Protein AF-A0A2G5BCR7-F1 (afdb_monomer)

pLDDT: mean 92.28, std 7.31, range [51.75, 98.31]

Structure (mmCIF, N/CA/C/O backbone):
data_AF-A0A2G5BCR7-F1
#
_entry.id   AF-A0A2G5BCR7-F1
#
loop_
_atom_site.group_PDB
_atom_site.id
_atom_site.type_symbol
_atom_site.label_atom_id
_atom_site.label_alt_id
_atom_site.label_comp_id
_atom_site.label_asym_id
_atom_site.label_entity_id
_atom_site.label_seq_id
_atom_site.pdbx_PDB_ins_code
_atom_site.Cartn_x
_atom_site.Cartn_y
_atom_site.Cartn_z
_atom_site.occupancy
_atom_site.B_iso_or_equiv
_atom_site.auth_seq_id
_atom_site.auth_comp_id
_atom_site.auth_asym_id
_atom_site.auth_atom_id
_atom_site.pdbx_PDB_model_num
ATOM 1 N N . MET A 1 1 ? -5.381 -13.463 20.207 1.00 61.34 1 MET A N 1
ATOM 2 C CA . MET A 1 1 ? -4.082 -12.910 19.757 1.00 61.34 1 MET A CA 1
ATOM 3 C C . MET A 1 1 ? -3.783 -11.680 20.591 1.00 61.34 1 MET A C 1
ATOM 5 O O . MET A 1 1 ? -4.720 -10.931 20.856 1.00 61.34 1 MET A O 1
ATOM 9 N N . SER A 1 2 ? -2.534 -11.480 21.019 1.00 82.81 2 SER A N 1
ATOM 10 C CA . SER A 1 2 ? -2.141 -10.227 21.673 1.00 82.81 2 SER A CA 1
ATOM 11 C C . SER A 1 2 ? -2.300 -9.055 20.695 1.00 82.81 2 SER A C 1
ATOM 13 O O . SER A 1 2 ? -2.222 -9.239 19.478 1.00 82.81 2 SER A O 1
ATOM 15 N N . VAL A 1 3 ? -2.514 -7.838 21.207 1.00 83.25 3 VAL A N 1
ATOM 16 C CA . VAL A 1 3 ? -2.584 -6.619 20.376 1.00 83.25 3 VAL A CA 1
ATOM 17 C C . VAL A 1 3 ? -1.298 -6.456 19.556 1.00 83.25 3 VAL A C 1
ATOM 19 O O . VAL A 1 3 ? -1.363 -6.102 18.382 1.00 83.25 3 VAL A O 1
ATOM 22 N N . GLY A 1 4 ? -0.144 -6.803 20.141 1.00 88.19 4 GLY A N 1
ATOM 23 C CA . GLY A 1 4 ? 1.146 -6.798 19.447 1.00 88.19 4 GLY A CA 1
ATOM 24 C C . GLY A 1 4 ? 1.185 -7.768 18.264 1.00 88.19 4 GLY A C 1
ATOM 25 O O . GLY A 1 4 ? 1.538 -7.365 17.157 1.00 88.19 4 GLY A O 1
ATOM 26 N N . ASP A 1 5 ? 0.733 -9.010 18.456 1.00 90.12 5 ASP A N 1
ATOM 27 C CA . ASP A 1 5 ? 0.718 -10.031 17.396 1.00 90.12 5 ASP A CA 1
ATOM 28 C C . ASP A 1 5 ? -0.168 -9.610 16.219 1.00 90.12 5 ASP A C 1
ATOM 30 O O . ASP A 1 5 ? 0.176 -9.831 15.055 1.00 90.12 5 ASP A O 1
ATOM 34 N N . ARG A 1 6 ? -1.307 -8.966 16.514 1.00 88.88 6 ARG A N 1
ATOM 35 C CA . ARG A 1 6 ? -2.223 -8.429 15.498 1.00 88.88 6 ARG A CA 1
ATOM 36 C C . ARG A 1 6 ? -1.552 -7.336 14.670 1.00 88.88 6 ARG A C 1
ATOM 38 O O . ARG A 1 6 ? -1.622 -7.362 13.446 1.00 88.88 6 ARG A O 1
ATOM 45 N N . MET A 1 7 ? -0.866 -6.398 15.320 1.00 91.62 7 MET A N 1
ATOM 46 C CA . MET A 1 7 ? -0.163 -5.319 14.621 1.00 91.62 7 MET A CA 1
ATOM 47 C C . MET A 1 7 ? 0.959 -5.870 13.737 1.00 91.62 7 MET A C 1
ATOM 49 O O . MET A 1 7 ? 1.040 -5.512 12.564 1.00 91.62 7 MET A O 1
ATOM 53 N N . VAL A 1 8 ? 1.771 -6.798 14.255 1.00 94.12 8 VAL A N 1
ATOM 54 C CA . VAL A 1 8 ? 2.869 -7.420 13.497 1.00 94.12 8 VAL A CA 1
ATOM 55 C C . VAL A 1 8 ? 2.340 -8.173 12.276 1.00 94.12 8 VAL A C 1
ATOM 57 O O . VAL A 1 8 ? 2.855 -7.990 11.174 1.00 94.12 8 VAL A O 1
ATOM 60 N N . THR A 1 9 ? 1.280 -8.970 12.433 1.00 94.00 9 THR A N 1
ATOM 61 C CA . THR A 1 9 ? 0.675 -9.697 11.304 1.00 94.00 9 THR A CA 1
ATOM 62 C C . THR A 1 9 ? 0.100 -8.751 10.251 1.00 94.00 9 THR A C 1
ATOM 64 O O . THR A 1 9 ? 0.375 -8.934 9.065 1.00 94.00 9 THR A O 1
ATOM 67 N N . MET A 1 10 ? -0.609 -7.689 10.650 1.00 93.56 10 MET A N 1
ATOM 68 C CA . MET A 1 10 ? -1.113 -6.670 9.717 1.00 93.56 10 MET A CA 1
ATOM 69 C C . MET A 1 10 ? 0.026 -5.964 8.962 1.00 93.56 10 MET A C 1
ATOM 71 O O . MET A 1 10 ? -0.058 -5.769 7.746 1.00 93.56 10 MET A O 1
ATOM 75 N N . THR A 1 11 ? 1.117 -5.612 9.645 1.00 95.44 11 THR A N 1
ATOM 76 C CA . THR A 1 11 ? 2.285 -4.957 9.033 1.00 95.44 11 THR A CA 1
ATOM 77 C C . THR A 1 11 ? 3.037 -5.882 8.074 1.00 95.44 11 THR A C 1
ATOM 79 O O . THR A 1 11 ? 3.422 -5.446 6.991 1.00 95.44 11 THR A O 1
ATOM 82 N N . LEU A 1 12 ? 3.211 -7.162 8.411 1.00 96.06 12 LEU A N 1
ATOM 83 C CA . LEU A 1 12 ? 3.879 -8.127 7.530 1.00 96.06 12 LEU A CA 1
ATOM 84 C C . LEU A 1 12 ? 3.060 -8.414 6.268 1.00 96.06 12 LEU A C 1
ATOM 86 O O . LEU A 1 12 ? 3.600 -8.366 5.161 1.00 96.06 12 LEU A O 1
ATOM 90 N N . VAL A 1 13 ? 1.753 -8.652 6.417 1.00 96.50 13 VAL A N 1
ATOM 91 C CA . VAL A 1 13 ? 0.853 -8.913 5.280 1.00 96.50 13 VAL A CA 1
ATOM 92 C C . VAL A 1 13 ? 0.805 -7.704 4.351 1.00 96.50 13 VAL A C 1
ATOM 94 O O . VAL A 1 13 ? 0.976 -7.837 3.139 1.00 96.50 13 VAL A O 1
ATOM 97 N N . SER A 1 14 ? 0.639 -6.508 4.915 1.00 95.88 14 SER A N 1
ATOM 98 C CA . SER A 1 14 ? 0.625 -5.272 4.134 1.00 95.88 14 SER A CA 1
ATOM 99 C C . SER A 1 14 ? 1.972 -4.998 3.459 1.00 95.88 14 SER A C 1
ATOM 101 O O . SER A 1 14 ? 1.995 -4.637 2.285 1.00 95.88 14 SER A O 1
ATOM 103 N N . GLY A 1 15 ? 3.099 -5.256 4.127 1.00 97.44 15 GLY A N 1
ATOM 104 C CA . GLY A 1 15 ? 4.427 -5.203 3.512 1.00 97.44 15 GLY A CA 1
ATOM 105 C C . GLY A 1 15 ? 4.554 -6.133 2.302 1.00 97.44 15 GLY A C 1
ATOM 106 O O . GLY A 1 15 ? 5.030 -5.702 1.251 1.00 97.44 15 GLY A O 1
ATOM 107 N N . GLY A 1 16 ? 4.050 -7.366 2.408 1.00 97.69 16 GLY A N 1
ATOM 108 C CA . GLY A 1 16 ? 3.984 -8.320 1.297 1.00 97.69 16 GLY A CA 1
ATOM 109 C C . GLY A 1 16 ? 3.122 -7.820 0.132 1.00 97.69 16 GLY A C 1
ATOM 110 O O . GLY A 1 16 ? 3.580 -7.797 -1.011 1.00 97.69 16 GLY A O 1
ATOM 111 N N . CYS A 1 17 ? 1.909 -7.327 0.406 1.00 97.31 17 CYS A N 1
ATOM 112 C CA . CYS A 1 17 ? 1.055 -6.713 -0.619 1.00 97.31 17 CYS A CA 1
ATOM 113 C C . CYS A 1 17 ? 1.730 -5.498 -1.279 1.00 97.31 17 CYS A C 1
ATOM 115 O O . CYS A 1 17 ? 1.670 -5.338 -2.499 1.00 97.31 17 CYS A O 1
ATOM 117 N N . GLY A 1 18 ? 2.411 -4.663 -0.491 1.00 97.06 18 GLY A N 1
ATOM 118 C CA . GLY A 1 18 ? 3.178 -3.516 -0.972 1.00 97.06 18 GLY A CA 1
ATOM 119 C C . GLY A 1 18 ? 4.353 -3.921 -1.861 1.00 97.06 18 GLY A C 1
ATOM 120 O O . GLY A 1 18 ? 4.603 -3.261 -2.868 1.00 97.06 18 GLY A O 1
ATOM 121 N N . ALA A 1 19 ? 5.030 -5.028 -1.546 1.00 98.06 19 ALA A N 1
ATOM 122 C CA . ALA A 1 19 ? 6.093 -5.588 -2.377 1.00 98.06 19 ALA A CA 1
ATOM 123 C C . ALA A 1 19 ? 5.560 -6.041 -3.744 1.00 98.06 19 ALA A C 1
ATOM 125 O O . ALA A 1 19 ? 6.135 -5.697 -4.776 1.00 98.06 19 ALA A O 1
ATOM 126 N N . VAL A 1 20 ? 4.429 -6.755 -3.766 1.00 98.12 20 VAL A N 1
ATOM 127 C CA . VAL A 1 20 ? 3.803 -7.2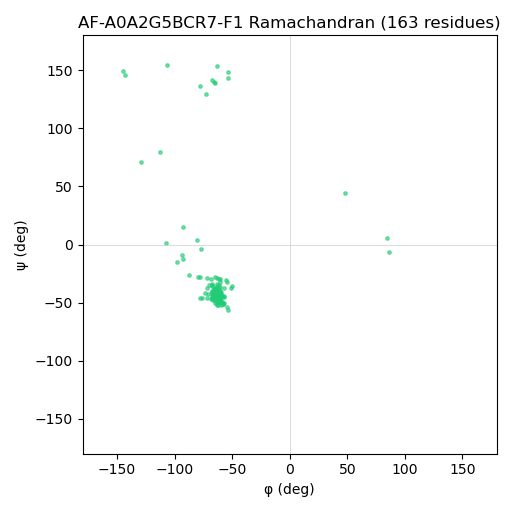43 -5.007 1.00 98.12 20 VAL A CA 1
ATOM 128 C C . VAL A 1 20 ? 3.331 -6.078 -5.882 1.00 98.12 20 VAL A C 1
ATOM 130 O O . VAL A 1 20 ? 3.689 -6.003 -7.059 1.00 98.12 20 VAL A O 1
ATOM 133 N N . LEU A 1 21 ? 2.582 -5.130 -5.309 1.00 97.62 21 LEU A N 1
ATOM 134 C CA . LEU A 1 21 ? 2.103 -3.946 -6.032 1.00 97.62 21 LEU A CA 1
ATOM 135 C C . LEU A 1 21 ? 3.267 -3.075 -6.519 1.00 97.62 21 LEU A C 1
ATOM 137 O O . LEU A 1 21 ? 3.273 -2.626 -7.665 1.00 97.62 21 LEU A O 1
ATOM 141 N N . GLY A 1 22 ? 4.274 -2.872 -5.670 1.00 97.62 22 GLY A N 1
ATOM 142 C CA . GLY A 1 22 ? 5.479 -2.129 -6.012 1.00 97.62 22 GLY A CA 1
ATOM 143 C C . GLY A 1 22 ? 6.272 -2.767 -7.139 1.00 97.62 22 GLY A C 1
ATOM 144 O O . GLY A 1 22 ? 6.728 -2.064 -8.041 1.00 97.62 22 GLY A O 1
ATOM 145 N N . GLY A 1 23 ? 6.404 -4.094 -7.117 1.00 98.12 23 GLY A N 1
ATOM 146 C CA . GLY A 1 23 ? 7.062 -4.842 -8.178 1.00 98.12 23 GLY A CA 1
ATOM 147 C C . GLY A 1 23 ? 6.326 -4.725 -9.505 1.00 98.12 23 GLY A C 1
ATOM 148 O O . GLY A 1 23 ? 6.942 -4.411 -10.521 1.00 98.12 23 GLY A O 1
ATOM 149 N N . TYR A 1 24 ? 4.998 -4.846 -9.495 1.00 98.25 24 TYR A N 1
ATOM 150 C CA . TY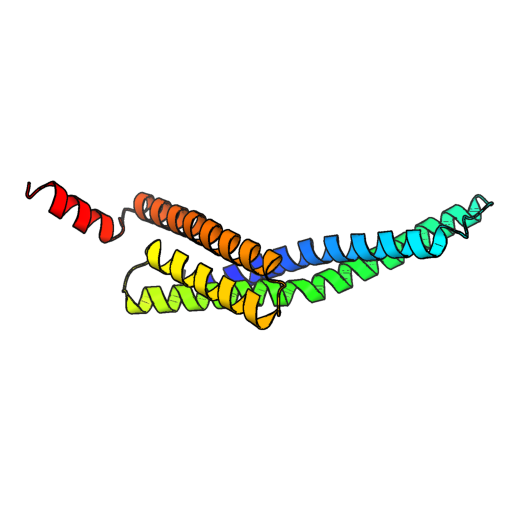R A 1 24 ? 4.185 -4.662 -10.697 1.00 98.25 24 TYR A CA 1
ATOM 151 C C . TYR A 1 24 ? 4.319 -3.251 -11.295 1.00 98.25 24 TYR A C 1
ATOM 153 O O . TYR A 1 24 ? 4.543 -3.100 -12.500 1.00 98.25 24 TYR A O 1
ATOM 161 N N . LEU A 1 25 ? 4.239 -2.209 -10.461 1.00 97.88 25 LEU A N 1
ATOM 162 C CA . LEU A 1 25 ? 4.401 -0.820 -10.903 1.00 97.88 25 LEU A CA 1
ATOM 163 C C . LEU A 1 25 ? 5.817 -0.553 -11.438 1.00 97.88 25 LEU A C 1
ATOM 165 O O . LEU A 1 25 ? 5.970 0.046 -12.505 1.00 97.88 25 LEU A O 1
ATOM 169 N N . GLY A 1 26 ? 6.847 -1.049 -10.744 1.00 97.69 26 GLY A N 1
ATOM 170 C CA . GLY A 1 26 ? 8.244 -0.929 -11.165 1.00 97.69 26 GLY A CA 1
ATOM 171 C C . GLY A 1 26 ? 8.533 -1.657 -12.482 1.00 97.69 26 GLY A C 1
ATOM 172 O O . GLY A 1 26 ? 9.203 -1.109 -13.361 1.00 97.69 26 GLY A O 1
ATOM 173 N N . ALA A 1 27 ? 7.964 -2.851 -12.666 1.00 97.62 27 ALA A N 1
ATOM 174 C CA . ALA A 1 27 ? 8.040 -3.614 -13.909 1.00 97.62 27 ALA A CA 1
ATOM 175 C C . ALA A 1 27 ? 7.388 -2.862 -15.080 1.00 97.62 27 ALA A C 1
ATOM 177 O O . ALA A 1 27 ? 7.984 -2.747 -16.155 1.00 97.62 27 ALA A O 1
ATOM 178 N N . GLN A 1 28 ? 6.186 -2.305 -14.876 1.00 97.88 28 GLN A N 1
ATOM 179 C CA . GLN A 1 28 ? 5.506 -1.516 -15.905 1.00 97.88 28 GLN A CA 1
ATOM 180 C C . GLN A 1 28 ? 6.300 -0.271 -16.301 1.00 97.88 28 GLN A C 1
ATOM 182 O O . GLN A 1 28 ? 6.438 0.007 -17.494 1.00 97.88 28 GLN A O 1
ATOM 187 N N . GLN A 1 29 ? 6.831 0.471 -15.326 1.00 97.88 29 GLN A N 1
ATOM 188 C CA . GLN A 1 29 ? 7.603 1.681 -15.593 1.00 97.88 29 GLN A CA 1
ATOM 189 C C . GLN A 1 29 ? 8.878 1.364 -16.383 1.00 97.88 29 GLN A C 1
ATOM 191 O O . GLN A 1 29 ? 9.120 1.987 -17.417 1.00 97.88 29 GLN A O 1
ATOM 196 N N . ALA A 1 30 ? 9.641 0.348 -15.963 1.00 97.69 30 ALA A N 1
ATOM 197 C CA . ALA A 1 30 ? 10.851 -0.085 -16.663 1.00 97.69 30 ALA A CA 1
ATOM 198 C C . ALA A 1 30 ? 10.553 -0.591 -18.084 1.00 97.69 30 ALA A C 1
ATOM 200 O O . ALA A 1 30 ? 11.294 -0.289 -19.020 1.00 97.69 30 ALA A O 1
ATOM 201 N N . SER A 1 31 ? 9.444 -1.317 -18.267 1.00 97.06 31 SER A N 1
ATOM 202 C CA . SER A 1 31 ? 9.000 -1.791 -19.583 1.00 97.06 31 SER A CA 1
ATOM 203 C C . SER A 1 31 ? 8.673 -0.624 -20.516 1.00 97.06 31 SER A C 1
ATOM 205 O O . SER A 1 31 ? 9.196 -0.558 -21.627 1.00 97.06 31 SER A O 1
ATOM 207 N N . ARG A 1 32 ? 7.861 0.339 -20.059 1.00 97.56 32 ARG A N 1
ATOM 208 C CA . ARG A 1 32 ? 7.485 1.522 -20.853 1.00 97.56 32 ARG A CA 1
ATOM 209 C C . ARG A 1 32 ? 8.693 2.383 -21.198 1.00 97.56 32 ARG A C 1
ATOM 211 O O . ARG A 1 32 ? 8.818 2.803 -22.343 1.00 97.56 32 ARG A O 1
ATOM 218 N N . GLN A 1 33 ? 9.597 2.591 -20.244 1.00 97.25 33 GLN A N 1
ATOM 219 C CA . GLN A 1 33 ? 10.836 3.323 -20.481 1.00 97.25 33 GLN A CA 1
ATOM 220 C C . GLN A 1 33 ? 11.707 2.624 -21.534 1.00 97.25 33 GLN A C 1
ATOM 222 O O . GLN A 1 33 ? 12.175 3.273 -22.463 1.00 97.25 33 GLN A O 1
ATOM 227 N N . TYR A 1 34 ? 11.866 1.300 -21.451 1.00 97.00 34 TYR A N 1
ATOM 228 C CA . TYR A 1 34 ? 12.624 0.531 -22.441 1.00 97.00 34 TYR A CA 1
ATOM 229 C C . TYR A 1 34 ? 12.037 0.643 -23.856 1.00 97.00 34 TYR A C 1
ATOM 231 O O . TYR A 1 34 ? 12.781 0.785 -24.827 1.00 97.00 34 TYR A O 1
ATOM 239 N N . LEU A 1 35 ? 10.706 0.596 -23.975 1.00 95.50 35 LEU A N 1
ATOM 240 C CA . LEU A 1 35 ? 10.017 0.783 -25.252 1.00 95.50 35 LEU A CA 1
ATOM 241 C C . LEU A 1 35 ? 10.214 2.205 -25.786 1.00 95.50 35 LEU A C 1
ATOM 243 O O . LEU A 1 35 ? 10.519 2.360 -26.962 1.00 95.50 35 LEU A O 1
ATOM 247 N N . ALA A 1 36 ? 10.100 3.224 -24.931 1.00 97.00 36 ALA A N 1
ATOM 248 C CA . ALA A 1 36 ? 10.300 4.620 -25.315 1.00 97.00 36 ALA A CA 1
ATOM 249 C C . ALA A 1 36 ? 11.741 4.891 -25.785 1.00 97.00 36 ALA A C 1
ATOM 251 O O . ALA A 1 36 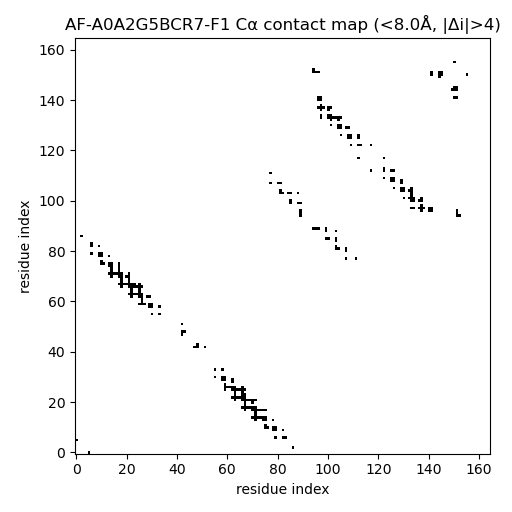? 11.943 5.471 -26.850 1.00 97.00 36 ALA A O 1
ATOM 252 N N . GLU A 1 37 ? 12.744 4.399 -25.048 1.00 96.19 37 GLU A N 1
ATOM 253 C CA . GLU A 1 37 ? 14.166 4.524 -25.405 1.00 96.19 37 GLU A CA 1
ATOM 254 C C . GLU A 1 37 ? 14.486 3.865 -26.754 1.00 96.19 37 GLU A C 1
ATOM 256 O O . GLU A 1 37 ? 15.364 4.331 -27.477 1.00 96.19 37 GLU A O 1
ATOM 261 N N . ARG A 1 38 ? 13.785 2.781 -27.113 1.00 94.50 38 ARG A N 1
ATOM 262 C CA . ARG A 1 38 ? 14.070 1.991 -28.322 1.00 94.50 38 ARG A CA 1
ATOM 263 C C . ARG A 1 38 ? 13.055 2.142 -29.448 1.00 94.50 38 ARG A C 1
ATOM 265 O O . ARG A 1 38 ? 13.259 1.537 -30.496 1.00 94.50 38 ARG A O 1
ATOM 272 N N . ALA A 1 39 ? 12.024 2.968 -29.290 1.00 94.81 39 ALA A N 1
ATOM 273 C CA . ALA A 1 39 ? 10.990 3.168 -30.308 1.00 94.81 39 ALA A CA 1
ATOM 274 C C . ALA A 1 39 ? 11.573 3.600 -31.668 1.00 94.81 39 ALA A C 1
ATOM 276 O O . ALA A 1 39 ? 11.044 3.238 -32.711 1.00 94.81 39 ALA A O 1
ATOM 277 N N . HIS A 1 40 ? 12.701 4.319 -31.653 1.00 93.94 40 HIS A N 1
ATOM 278 C CA . HIS A 1 40 ? 13.392 4.804 -32.849 1.00 93.94 40 HIS A CA 1
ATOM 279 C C . HIS A 1 40 ? 14.509 3.867 -33.366 1.00 93.94 40 HIS A C 1
ATOM 281 O O . HIS A 1 40 ? 15.037 4.091 -34.451 1.00 93.94 40 HIS A O 1
ATOM 287 N N . ARG A 1 41 ? 14.893 2.820 -32.615 1.00 91.12 41 ARG A N 1
ATOM 288 C CA . ARG A 1 41 ? 15.958 1.854 -32.974 1.00 91.12 41 ARG A CA 1
ATOM 289 C C . ARG A 1 41 ? 15.453 0.420 -32.843 1.00 91.12 41 ARG A C 1
ATOM 291 O O . ARG A 1 41 ? 15.851 -0.316 -31.937 1.00 91.12 41 ARG A O 1
ATOM 298 N N . LEU A 1 42 ? 14.571 0.029 -33.757 1.00 93.81 42 LEU A N 1
ATOM 299 C CA . LEU A 1 42 ? 14.080 -1.345 -33.831 1.00 93.81 42 LEU A CA 1
ATOM 300 C C . LEU A 1 42 ? 15.125 -2.258 -34.503 1.00 93.81 42 LEU A C 1
ATOM 302 O O . LEU A 1 42 ? 15.722 -1.866 -35.511 1.00 93.81 42 LEU A O 1
ATOM 306 N N . PRO A 1 43 ? 15.374 -3.463 -33.962 1.00 95.75 43 PRO A N 1
ATOM 307 C CA . PRO A 1 43 ? 16.284 -4.420 -34.580 1.00 95.75 43 PRO A CA 1
ATOM 308 C C . PRO A 1 43 ? 15.734 -4.910 -35.928 1.00 95.75 43 PRO A C 1
ATOM 310 O O . PRO A 1 43 ? 14.540 -5.171 -36.067 1.00 95.75 43 PRO A O 1
ATOM 313 N N . LYS A 1 44 ? 16.622 -5.050 -36.921 1.00 94.69 44 LYS A N 1
ATOM 314 C CA . LYS A 1 44 ? 16.283 -5.540 -38.272 1.00 94.69 44 LYS A CA 1
ATOM 315 C C . LYS A 1 44 ? 16.586 -7.029 -38.482 1.00 94.69 44 LYS A C 1
ATOM 317 O O . LYS A 1 44 ? 16.108 -7.612 -39.445 1.00 94.69 44 LYS A O 1
ATOM 322 N N . THR A 1 45 ? 17.376 -7.641 -37.598 1.00 96.75 45 THR A N 1
ATOM 323 C CA . THR A 1 45 ? 17.786 -9.052 -37.677 1.00 96.75 45 THR A CA 1
ATOM 324 C C . THR A 1 45 ? 17.065 -9.900 -36.629 1.00 96.75 45 THR A C 1
ATOM 326 O O . THR A 1 45 ? 16.676 -9.398 -35.570 1.00 96.75 45 THR A O 1
ATOM 329 N N . VAL A 1 46 ? 16.916 -11.202 -36.897 1.00 93.94 46 VAL A N 1
ATOM 330 C CA . VAL A 1 46 ? 16.301 -12.168 -35.963 1.00 93.94 46 VAL A CA 1
ATOM 331 C C . VAL A 1 46 ? 17.098 -12.253 -34.654 1.00 93.94 46 VAL A C 1
ATOM 333 O O . VAL A 1 46 ? 16.525 -12.201 -33.567 1.00 93.94 46 VAL A O 1
ATOM 336 N N . GLU A 1 47 ? 18.429 -12.282 -34.744 1.00 95.69 47 GLU A N 1
ATOM 337 C CA . GLU A 1 47 ? 19.320 -12.273 -33.578 1.00 95.69 47 GLU A CA 1
ATOM 338 C C . GLU A 1 47 ? 19.173 -10.984 -32.746 1.00 95.69 47 GLU A C 1
ATOM 340 O O . GLU A 1 47 ? 19.104 -11.021 -31.514 1.00 95.69 47 GLU A O 1
ATOM 345 N N . GLY A 1 48 ? 19.021 -9.831 -33.406 1.00 95.62 48 GLY A N 1
ATOM 346 C CA . GLY A 1 48 ? 18.774 -8.556 -32.732 1.00 95.62 48 GLY A CA 1
ATOM 347 C C . GLY A 1 48 ? 17.478 -8.561 -31.915 1.00 95.62 48 GLY A C 1
ATOM 348 O O . GLY A 1 48 ? 17.440 -8.003 -30.815 1.00 95.62 48 GLY A O 1
ATOM 349 N N . TRP A 1 49 ? 16.434 -9.236 -32.406 1.00 96.06 49 TRP A N 1
ATOM 350 C CA . TRP A 1 49 ? 15.176 -9.416 -31.678 1.00 96.06 49 TRP A CA 1
ATOM 351 C C . TRP A 1 49 ? 15.311 -10.312 -30.444 1.00 96.06 49 TRP A C 1
ATOM 353 O O . TRP A 1 49 ? 14.674 -10.032 -29.423 1.00 96.06 49 TRP A O 1
ATOM 363 N N . PHE A 1 50 ? 16.161 -11.340 -30.485 1.00 95.94 50 PHE A N 1
ATOM 364 C CA . PHE A 1 50 ? 16.458 -12.158 -29.306 1.00 95.94 50 PHE A CA 1
ATOM 365 C C . PHE A 1 50 ? 17.113 -11.319 -28.200 1.00 95.94 50 PHE A C 1
ATOM 36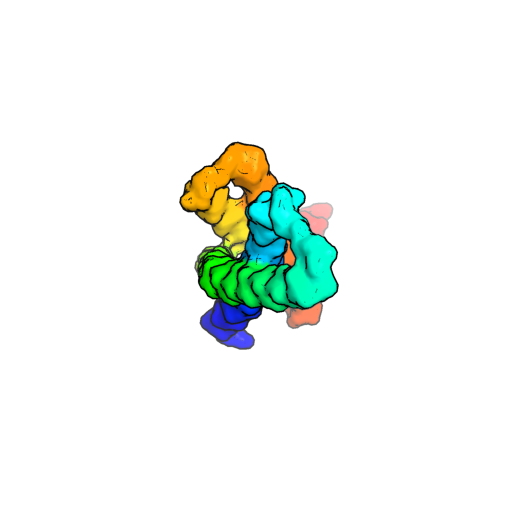7 O O . PHE A 1 50 ? 16.616 -11.263 -27.069 1.00 95.94 50 PHE A O 1
ATOM 374 N N . PHE A 1 51 ? 18.183 -10.586 -28.531 1.00 95.81 51 PHE A N 1
ATOM 375 C CA . PHE A 1 51 ? 18.858 -9.726 -27.556 1.00 95.81 51 PHE A CA 1
ATOM 376 C C . PHE A 1 51 ? 17.953 -8.609 -27.048 1.00 95.81 51 PHE A C 1
ATOM 378 O O . PHE A 1 51 ? 17.999 -8.275 -25.864 1.00 95.81 51 PHE A O 1
ATOM 385 N N . TYR A 1 52 ? 17.093 -8.054 -27.901 1.00 95.88 52 TYR A N 1
ATOM 386 C CA . TYR A 1 52 ? 16.092 -7.075 -27.493 1.00 95.88 52 TYR A CA 1
ATOM 387 C C . TYR A 1 52 ? 15.213 -7.608 -26.349 1.00 95.88 52 TYR A C 1
ATOM 389 O O . TYR A 1 52 ? 15.160 -7.007 -25.275 1.00 95.88 52 TYR A O 1
ATOM 397 N N . HIS A 1 53 ? 14.593 -8.778 -26.516 1.00 95.31 53 HIS A N 1
ATOM 398 C CA . HIS A 1 53 ? 13.735 -9.357 -25.477 1.00 95.31 53 HIS A CA 1
ATOM 399 C C . HIS A 1 53 ? 14.512 -9.753 -24.217 1.00 95.31 53 HIS A C 1
ATOM 401 O O . HIS A 1 53 ? 14.046 -9.493 -23.106 1.00 95.31 53 HIS A O 1
ATOM 407 N N . LYS A 1 54 ? 15.729 -10.289 -24.370 1.00 96.69 54 LYS A N 1
ATOM 408 C CA . LYS A 1 54 ? 16.616 -10.607 -23.242 1.00 96.69 54 LYS A CA 1
ATOM 409 C C . LYS A 1 54 ? 16.911 -9.362 -22.397 1.00 96.69 54 LYS A C 1
ATOM 411 O O . LYS A 1 54 ? 16.683 -9.366 -21.188 1.00 96.69 54 LYS A O 1
ATOM 416 N N . TRP A 1 55 ? 17.345 -8.268 -23.027 1.00 95.69 55 TRP A N 1
ATOM 417 C CA . TRP A 1 55 ? 17.634 -7.003 -22.341 1.00 95.69 55 TRP A CA 1
ATOM 418 C C . TRP A 1 55 ? 16.393 -6.366 -21.714 1.00 95.69 55 TRP A C 1
ATOM 420 O O . TRP A 1 55 ? 16.483 -5.812 -20.615 1.00 95.69 55 TRP A O 1
ATOM 430 N N . LYS A 1 56 ? 15.239 -6.457 -22.386 1.00 95.94 56 LYS A N 1
ATOM 431 C CA . LYS A 1 56 ? 13.960 -5.998 -21.836 1.00 95.94 56 LYS A CA 1
ATOM 432 C C . LYS A 1 56 ? 13.639 -6.730 -20.535 1.00 95.94 56 LYS A C 1
ATOM 434 O O . LYS A 1 56 ? 13.367 -6.073 -19.534 1.00 95.94 56 LYS A O 1
ATOM 439 N N . ASN A 1 57 ? 13.734 -8.059 -20.529 1.00 96.81 57 ASN A N 1
ATOM 440 C CA . ASN A 1 57 ? 13.428 -8.867 -19.351 1.00 96.81 57 ASN A CA 1
ATOM 441 C C . ASN A 1 57 ? 14.342 -8.518 -18.172 1.00 96.81 57 ASN A C 1
ATOM 443 O O . ASN A 1 57 ? 13.831 -8.268 -17.087 1.00 96.81 57 ASN A O 1
ATOM 447 N N . TYR A 1 58 ? 15.655 -8.367 -18.380 1.00 97.31 58 TYR A N 1
ATOM 448 C CA . TYR A 1 58 ? 16.559 -7.951 -17.296 1.00 97.31 58 TYR A CA 1
ATOM 449 C C . TYR A 1 58 ? 16.178 -6.600 -16.682 1.00 97.31 58 TYR A C 1
ATOM 451 O O . TYR A 1 58 ? 16.138 -6.464 -15.459 1.00 97.31 58 TYR A O 1
ATOM 459 N N . ARG A 1 59 ? 15.863 -5.597 -17.512 1.00 96.75 59 ARG A N 1
ATOM 460 C CA . ARG A 1 59 ? 15.466 -4.270 -17.015 1.00 96.75 59 ARG A CA 1
ATOM 461 C C . ARG A 1 59 ? 14.125 -4.300 -16.290 1.00 96.75 59 ARG A C 1
ATOM 463 O O . ARG A 1 59 ? 13.986 -3.651 -15.258 1.00 96.75 59 ARG A O 1
ATOM 470 N N . VAL A 1 60 ? 13.161 -5.061 -16.802 1.00 97.94 60 VAL A N 1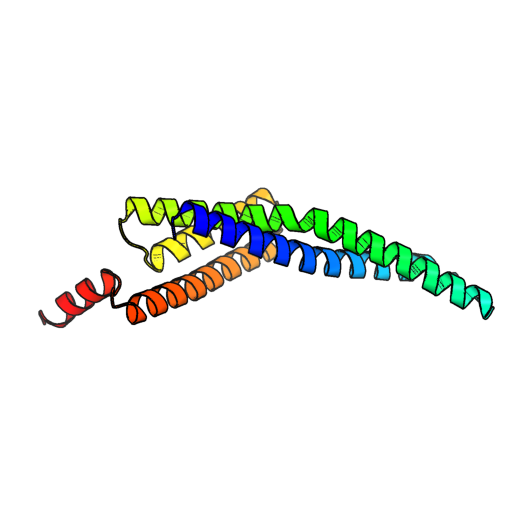
ATOM 471 C CA . VAL A 1 60 ? 11.842 -5.223 -16.178 1.00 97.94 60 VAL A CA 1
ATOM 472 C C . VAL A 1 60 ? 11.955 -5.959 -14.843 1.00 97.94 60 VAL A C 1
ATOM 474 O O . VAL A 1 60 ? 11.395 -5.487 -13.857 1.00 97.94 60 VAL A O 1
ATOM 477 N N . THR A 1 61 ? 12.728 -7.045 -14.765 1.00 98.00 61 THR A N 1
ATOM 478 C CA . THR A 1 61 ? 12.973 -7.776 -13.511 1.00 98.00 61 THR A CA 1
ATOM 479 C C . THR A 1 61 ? 13.674 -6.891 -12.484 1.00 98.00 61 THR A C 1
ATOM 481 O O . THR A 1 61 ? 13.237 -6.824 -11.338 1.00 98.00 61 THR A O 1
ATOM 484 N N . MET A 1 62 ? 14.701 -6.137 -12.890 1.00 97.69 62 MET A N 1
ATOM 485 C CA . MET A 1 62 ? 15.384 -5.197 -11.995 1.00 97.69 62 MET A CA 1
ATOM 486 C C . MET A 1 62 ? 14.446 -4.081 -11.510 1.00 97.69 62 MET A C 1
ATOM 488 O O . MET A 1 62 ? 14.442 -3.738 -10.328 1.00 97.69 62 MET A O 1
ATOM 492 N N . GLY A 1 63 ? 13.604 -3.546 -12.403 1.00 97.88 63 GLY A N 1
ATOM 493 C CA . GLY A 1 63 ? 12.557 -2.581 -12.061 1.00 97.88 63 GLY A CA 1
ATOM 494 C C . GLY A 1 63 ? 11.539 -3.146 -11.070 1.00 97.88 63 GLY A C 1
ATOM 495 O O . GLY A 1 63 ? 11.165 -2.456 -10.124 1.00 97.88 63 GLY A O 1
ATOM 496 N N . SER A 1 64 ? 11.154 -4.414 -11.231 1.00 97.94 64 SER A N 1
ATOM 497 C CA . SER A 1 64 ? 10.265 -5.122 -10.306 1.00 97.94 64 SER A CA 1
ATOM 498 C C . SER A 1 64 ? 10.882 -5.259 -8.916 1.00 97.94 64 SER A C 1
ATOM 500 O O . SER A 1 64 ? 10.259 -4.905 -7.921 1.00 97.94 64 SER A O 1
ATOM 502 N N . VAL A 1 65 ? 12.129 -5.723 -8.823 1.00 98.31 65 VAL A N 1
ATOM 503 C CA . VAL A 1 65 ? 12.811 -5.886 -7.529 1.00 98.31 65 VAL A CA 1
ATOM 504 C C . VAL A 1 65 ? 12.966 -4.533 -6.832 1.00 98.31 65 VAL A C 1
ATOM 506 O O . VAL A 1 65 ? 12.601 -4.386 -5.666 1.00 98.31 65 VAL A O 1
ATOM 509 N N . ARG A 1 66 ? 13.421 -3.505 -7.559 1.00 98.00 66 ARG A N 1
ATOM 510 C CA . ARG A 1 66 ? 13.577 -2.151 -7.010 1.00 98.00 66 ARG A CA 1
ATOM 511 C C . ARG A 1 66 ? 12.244 -1.559 -6.550 1.00 98.00 66 ARG A C 1
ATOM 513 O O . ARG A 1 66 ? 12.191 -0.945 -5.487 1.00 98.00 66 ARG A O 1
ATOM 520 N N . GLY A 1 67 ? 11.179 -1.755 -7.325 1.00 98.00 67 GLY A N 1
ATOM 521 C CA . GLY A 1 67 ? 9.827 -1.339 -6.962 1.00 98.00 67 GLY A CA 1
ATOM 522 C C . GLY A 1 67 ? 9.332 -2.037 -5.695 1.00 98.00 67 GLY A C 1
ATOM 523 O O . GLY A 1 67 ? 8.855 -1.370 -4.779 1.00 98.00 67 GLY A O 1
ATOM 524 N N . ALA A 1 68 ? 9.515 -3.353 -5.586 1.00 97.75 68 ALA A N 1
ATOM 525 C CA . ALA A 1 68 ? 9.100 -4.126 -4.418 1.00 97.75 68 ALA A CA 1
ATOM 526 C C . ALA A 1 68 ? 9.747 -3.609 -3.121 1.00 97.75 68 ALA A C 1
ATOM 528 O O . ALA A 1 68 ? 9.036 -3.264 -2.177 1.00 97.75 68 ALA A O 1
ATOM 529 N N . PHE A 1 69 ? 11.075 -3.447 -3.103 1.00 97.69 69 PHE A N 1
ATOM 530 C CA . PHE A 1 69 ? 11.794 -2.908 -1.940 1.00 97.69 69 PHE A CA 1
ATOM 531 C C . PHE A 1 69 ? 11.435 -1.454 -1.625 1.00 97.69 69 PHE A C 1
ATOM 533 O O . PHE A 1 69 ? 11.512 -1.030 -0.474 1.00 97.69 69 PHE A O 1
ATOM 540 N N . HIS A 1 70 ? 11.028 -0.676 -2.627 1.00 96.56 70 HIS A N 1
ATOM 541 C CA . HIS A 1 70 ? 10.632 0.710 -2.423 1.00 96.56 70 HIS A CA 1
ATOM 542 C C . HIS A 1 70 ? 9.233 0.827 -1.798 1.00 96.56 70 HIS A C 1
ATOM 544 O O . HIS A 1 70 ? 9.033 1.607 -0.865 1.00 96.56 70 HIS A O 1
ATOM 550 N N . TYR A 1 71 ? 8.248 0.077 -2.289 1.00 97.00 71 TYR A N 1
ATOM 551 C CA . TYR A 1 71 ? 6.858 0.219 -1.840 1.00 97.00 71 TYR A CA 1
ATOM 552 C C . TYR A 1 71 ? 6.512 -0.634 -0.614 1.00 97.00 71 TYR A C 1
ATOM 554 O O . TYR A 1 71 ? 5.650 -0.217 0.160 1.00 97.00 71 TYR A O 1
ATOM 562 N N . ALA A 1 72 ? 7.198 -1.758 -0.379 1.00 97.38 72 ALA A N 1
ATOM 563 C CA . ALA A 1 72 ? 6.963 -2.619 0.783 1.00 97.38 72 ALA A CA 1
ATOM 564 C C . ALA A 1 72 ? 7.022 -1.874 2.135 1.00 97.38 72 ALA A C 1
ATOM 566 O O . ALA A 1 72 ? 6.016 -1.880 2.847 1.00 97.38 72 ALA A O 1
ATOM 567 N N . PRO A 1 73 ? 8.115 -1.163 2.495 1.00 96.56 73 PRO A N 1
ATOM 568 C CA . PRO A 1 73 ? 8.193 -0.474 3.785 1.00 96.56 73 PRO A CA 1
ATOM 569 C C . PRO A 1 73 ? 7.234 0.717 3.878 1.00 96.56 73 PRO A C 1
ATOM 571 O O . PRO A 1 73 ? 6.750 1.034 4.960 1.00 96.56 73 PRO A O 1
ATOM 574 N N . ARG A 1 74 ? 6.914 1.371 2.752 1.00 95.38 74 ARG A N 1
ATOM 575 C CA . ARG A 1 74 ? 5.962 2.493 2.730 1.00 95.38 74 ARG A CA 1
ATOM 576 C C . ARG A 1 74 ? 4.561 2.031 3.093 1.00 95.38 74 ARG A C 1
ATOM 578 O O . ARG A 1 74 ? 3.907 2.654 3.925 1.00 95.38 74 ARG A O 1
ATOM 585 N N . LEU A 1 75 ? 4.112 0.939 2.478 1.00 95.75 75 LEU A N 1
ATOM 586 C CA . LEU A 1 75 ? 2.779 0.407 2.724 1.00 95.75 75 LEU A CA 1
ATOM 587 C C . LEU A 1 75 ? 2.690 -0.225 4.121 1.00 95.75 75 LEU A C 1
ATOM 589 O O . LEU A 1 75 ? 1.747 0.069 4.851 1.00 95.75 75 LEU A O 1
ATOM 593 N N . ALA A 1 76 ? 3.719 -0.977 4.529 1.00 96.81 76 ALA A N 1
ATOM 594 C CA . ALA A 1 76 ? 3.844 -1.510 5.886 1.00 96.81 76 ALA A CA 1
ATOM 595 C C . ALA A 1 76 ? 3.808 -0.399 6.950 1.00 96.81 76 ALA A C 1
ATOM 597 O O . ALA A 1 76 ? 3.074 -0.508 7.929 1.00 96.81 76 ALA A O 1
ATOM 598 N N . GLY A 1 77 ? 4.540 0.700 6.736 1.00 95.69 77 GLY A N 1
ATOM 599 C CA . GLY A 1 77 ? 4.553 1.855 7.635 1.00 95.69 77 GLY A CA 1
ATOM 600 C C . GLY A 1 77 ? 3.197 2.558 7.734 1.00 95.69 77 GLY A C 1
ATOM 601 O O . GLY A 1 77 ? 2.776 2.918 8.830 1.00 95.69 77 GLY A O 1
ATOM 602 N N . CYS A 1 78 ? 2.470 2.697 6.618 1.00 94.75 78 CYS A N 1
ATOM 603 C CA . CYS A 1 78 ? 1.117 3.266 6.628 1.00 94.75 78 CYS A CA 1
ATOM 604 C C . CYS A 1 78 ? 0.138 2.397 7.431 1.00 94.75 78 CYS A C 1
ATOM 606 O O . CYS A 1 78 ? -0.646 2.921 8.219 1.00 94.75 78 CYS A O 1
ATOM 608 N N . VAL A 1 79 ? 0.194 1.074 7.258 1.00 95.81 79 VAL A N 1
ATOM 609 C CA . VAL A 1 79 ? -0.683 0.146 7.987 1.00 95.81 79 VAL A CA 1
ATOM 610 C C . VAL A 1 79 ? -0.297 0.046 9.458 1.00 95.81 79 VAL A C 1
ATOM 612 O O . VAL A 1 79 ? -1.181 0.005 10.305 1.00 95.81 79 VAL A O 1
ATOM 615 N N . LEU A 1 80 ? 0.998 0.070 9.784 1.00 96.00 80 LEU A N 1
ATOM 616 C CA . LEU A 1 80 ? 1.464 0.115 11.169 1.00 96.00 80 LEU A CA 1
ATOM 617 C C . LEU A 1 80 ? 0.951 1.370 11.885 1.00 96.00 80 LEU A C 1
ATOM 619 O O . LEU A 1 80 ? 0.457 1.280 13.004 1.00 96.00 80 LEU A O 1
ATOM 623 N N . MET A 1 81 ? 1.032 2.528 11.228 1.00 95.56 81 MET A N 1
ATOM 624 C CA . MET A 1 81 ? 0.512 3.790 11.755 1.00 95.56 81 MET A CA 1
ATOM 625 C C . MET A 1 81 ? -0.998 3.730 11.990 1.00 95.56 81 MET A C 1
ATOM 627 O O . MET A 1 81 ? -1.465 4.143 13.049 1.00 95.56 81 MET A O 1
ATOM 631 N N . PHE A 1 82 ? -1.748 3.186 11.031 1.00 95.62 82 PHE A N 1
ATOM 632 C CA . PHE A 1 82 ? -3.182 2.960 11.178 1.00 95.62 82 PHE A CA 1
ATOM 633 C C . PHE A 1 82 ? -3.494 2.035 12.363 1.00 95.62 82 PHE A C 1
ATOM 635 O O . PHE A 1 82 ? -4.269 2.407 13.239 1.00 95.62 82 PHE A O 1
ATOM 642 N N . ALA A 1 83 ? -2.847 0.870 12.433 1.00 94.56 83 ALA A N 1
ATOM 643 C CA . ALA A 1 83 ? -3.077 -0.111 13.489 1.00 94.56 83 ALA A CA 1
ATOM 644 C C . ALA A 1 83 ? -2.693 0.431 14.875 1.00 94.56 83 ALA A C 1
ATOM 646 O O . ALA A 1 83 ? -3.347 0.116 15.866 1.00 94.56 83 ALA A O 1
ATOM 647 N N . ALA A 1 84 ? -1.653 1.268 14.956 1.00 94.56 84 ALA A N 1
ATOM 648 C CA . ALA A 1 84 ? -1.269 1.945 16.189 1.00 94.56 84 ALA A CA 1
ATOM 649 C C . ALA A 1 84 ? -2.317 2.981 16.615 1.00 94.56 84 ALA A C 1
ATOM 651 O O . ALA A 1 84 ? -2.688 3.015 17.785 1.00 94.56 84 ALA A O 1
ATOM 652 N N . ALA A 1 85 ? -2.820 3.792 15.679 1.00 95.00 85 ALA A N 1
ATOM 653 C CA . ALA A 1 85 ? -3.868 4.771 15.958 1.00 95.00 85 ALA A CA 1
ATOM 654 C C . ALA A 1 85 ? -5.170 4.098 16.420 1.00 95.00 85 ALA A C 1
ATOM 656 O O . ALA A 1 85 ? -5.749 4.516 17.419 1.00 95.00 85 ALA A O 1
ATOM 657 N N . GLU A 1 86 ? -5.589 3.026 15.747 1.00 94.38 86 GLU A N 1
ATOM 658 C CA . GLU A 1 86 ? -6.763 2.232 16.128 1.00 94.38 86 GLU A CA 1
ATOM 659 C C . GLU A 1 86 ? -6.586 1.616 17.524 1.00 94.38 86 GLU A C 1
ATOM 661 O O . GLU A 1 86 ? -7.419 1.826 18.400 1.00 94.38 86 GLU A O 1
ATOM 666 N N . ALA A 1 87 ? -5.449 0.962 17.793 1.00 92.56 87 ALA A N 1
ATOM 667 C CA . ALA A 1 87 ? -5.176 0.362 19.100 1.00 92.56 87 ALA A CA 1
ATOM 668 C C . ALA A 1 87 ? -5.097 1.389 20.245 1.00 92.56 87 ALA A C 1
ATOM 670 O O . ALA A 1 87 ? -5.378 1.049 21.394 1.00 92.56 87 ALA A O 1
ATOM 671 N N . LEU A 1 88 ? -4.687 2.630 19.965 1.00 93.44 88 LEU A N 1
ATOM 672 C CA . LEU A 1 88 ? -4.711 3.715 20.948 1.00 93.44 88 LEU A CA 1
ATOM 673 C C . LEU A 1 88 ? -6.143 4.174 21.235 1.00 93.44 88 LEU A C 1
ATOM 675 O O . LEU A 1 88 ? -6.501 4.306 22.403 1.00 93.44 88 LEU A O 1
ATOM 679 N N . LEU A 1 89 ? -6.962 4.370 20.200 1.00 93.06 89 LEU A N 1
ATOM 680 C CA . LEU A 1 89 ? -8.367 4.757 20.361 1.00 93.06 89 LEU A CA 1
ATOM 681 C C . LEU A 1 89 ? -9.165 3.679 21.100 1.00 93.06 89 LEU A C 1
ATOM 683 O O . LEU A 1 89 ? -9.881 3.997 22.046 1.00 93.06 89 LEU A O 1
ATOM 687 N N . ASP A 1 90 ? -8.956 2.410 20.757 1.00 91.31 90 ASP A N 1
ATOM 688 C CA . ASP A 1 90 ? -9.598 1.283 21.434 1.00 91.31 90 ASP A CA 1
ATOM 689 C C . ASP A 1 90 ? -9.218 1.208 22.919 1.00 91.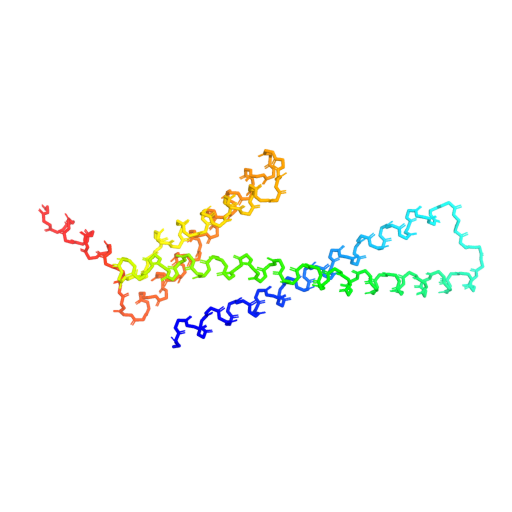31 90 ASP A C 1
ATOM 691 O O . ASP A 1 90 ? -10.055 0.864 23.748 1.00 91.31 90 ASP A O 1
ATOM 695 N N . ARG A 1 91 ? -7.980 1.566 23.293 1.00 90.62 91 ARG A N 1
ATOM 696 C CA . ARG A 1 91 ? -7.574 1.632 24.709 1.00 90.62 91 ARG A CA 1
ATOM 697 C C . ARG A 1 91 ? -8.218 2.786 25.466 1.00 90.62 91 ARG A C 1
ATOM 699 O O . ARG A 1 91 ? -8.474 2.637 26.655 1.00 90.62 91 ARG A O 1
ATOM 706 N N . VAL A 1 92 ? -8.439 3.921 24.806 1.00 91.19 92 VAL A N 1
ATOM 707 C CA . VAL A 1 92 ? -9.079 5.095 25.421 1.00 91.19 92 VAL A CA 1
ATOM 708 C C . VAL A 1 92 ? -10.575 4.857 25.615 1.00 91.19 92 VAL A C 1
ATOM 710 O O . VAL A 1 92 ? -11.114 5.203 26.660 1.00 91.19 92 VAL A O 1
ATOM 713 N N . VAL A 1 93 ? -11.238 4.256 24.625 1.00 86.81 93 VAL A N 1
ATOM 714 C CA . VAL A 1 93 ? -12.677 3.951 24.676 1.00 86.81 93 VAL A CA 1
ATOM 715 C C . VAL A 1 93 ? -12.959 2.690 25.503 1.00 86.81 93 VAL A C 1
ATOM 717 O O . VAL A 1 93 ? -14.024 2.574 26.099 1.00 86.81 93 VAL A O 1
ATOM 720 N N . GLY A 1 94 ? -12.009 1.756 25.566 1.00 84.69 94 GLY A N 1
ATOM 721 C CA . GLY A 1 94 ? -12.133 0.482 26.280 1.00 84.69 94 GLY A CA 1
ATOM 722 C C . GLY A 1 94 ? -12.789 -0.635 25.463 1.00 84.69 94 GLY A C 1
ATOM 723 O O . GLY A 1 94 ? -12.791 -1.784 25.900 1.00 84.69 94 GLY A O 1
ATOM 724 N N . GLU A 1 95 ? -13.299 -0.331 24.268 1.00 82.62 95 GLU A N 1
ATOM 725 C CA . GLU A 1 95 ? -13.939 -1.292 23.371 1.00 82.62 95 GLU A CA 1
ATOM 726 C C . GLU A 1 95 ? -13.617 -0.988 21.897 1.00 82.62 95 GLU A C 1
ATOM 728 O O . GLU A 1 95 ? -13.539 0.187 21.521 1.00 82.62 95 GLU A O 1
ATOM 733 N N . PRO A 1 96 ? -13.480 -2.021 21.043 1.00 83.50 96 PRO A N 1
ATOM 734 C CA . PRO A 1 96 ? -13.363 -1.847 19.599 1.00 83.50 96 PRO A CA 1
ATOM 735 C C . PRO A 1 96 ? -14.715 -1.450 18.991 1.00 83.50 96 PRO A C 1
ATOM 737 O O . PRO A 1 96 ? -15.732 -2.099 19.240 1.00 83.50 96 PRO A O 1
ATOM 740 N N . GLN A 1 97 ? -14.729 -0.384 18.189 1.00 87.31 97 GLN A N 1
ATOM 741 C CA . GLN A 1 97 ? -15.937 0.146 17.545 1.00 87.31 97 GLN A CA 1
ATOM 742 C C . GLN A 1 97 ? -15.615 0.706 16.157 1.00 87.31 97 GLN A C 1
ATOM 744 O O . GLN A 1 97 ? -14.564 1.322 15.965 1.00 87.31 97 GLN A O 1
ATOM 749 N N . ILE A 1 98 ? -16.574 0.635 15.225 1.00 91.25 98 ILE A N 1
ATOM 750 C CA . ILE A 1 98 ? -16.453 1.235 13.883 1.00 91.25 98 ILE A CA 1
ATOM 751 C C . ILE A 1 98 ? -16.017 2.708 13.892 1.00 91.25 98 ILE A C 1
ATOM 753 O O . ILE A 1 98 ? -15.254 3.132 13.023 1.00 91.25 98 ILE A O 1
ATOM 757 N N . ALA A 1 99 ? -16.464 3.499 14.873 1.00 91.25 99 ALA A N 1
ATOM 758 C CA . ALA A 1 99 ? -16.107 4.912 14.978 1.00 91.25 99 ALA A CA 1
ATOM 759 C C . ALA A 1 99 ? -14.592 5.108 15.164 1.00 91.25 99 ALA A C 1
ATOM 761 O O . ALA A 1 99 ? -13.999 5.956 14.493 1.00 91.25 99 ALA A O 1
ATOM 762 N N . ASN A 1 100 ? -13.954 4.282 16.001 1.00 92.31 100 ASN A N 1
ATOM 763 C CA . ASN A 1 100 ? -12.511 4.333 16.246 1.00 92.31 100 ASN A CA 1
ATOM 764 C C . ASN A 1 100 ? -11.736 4.025 14.964 1.00 92.31 100 ASN A C 1
ATOM 766 O O . ASN A 1 100 ? -10.823 4.763 14.594 1.00 92.31 100 ASN A O 1
ATOM 770 N N . THR A 1 101 ? -12.155 2.990 14.237 1.00 94.31 101 THR A N 1
ATOM 771 C CA . THR A 1 101 ? -11.545 2.566 12.972 1.00 94.31 101 THR A CA 1
ATOM 772 C C . THR A 1 101 ? -11.665 3.636 11.887 1.00 94.31 101 THR A C 1
ATOM 774 O O . THR A 1 101 ? -10.701 3.901 11.167 1.00 94.31 101 THR A O 1
ATOM 777 N N . VAL A 1 102 ? -12.820 4.304 11.786 1.00 96.19 102 VAL A N 1
ATOM 778 C CA . VAL A 1 102 ? -13.047 5.404 10.832 1.00 96.19 102 VAL A CA 1
ATOM 779 C C . VAL A 1 102 ? -12.197 6.625 11.176 1.00 96.19 102 VAL A C 1
ATOM 781 O O . VAL A 1 102 ? -11.622 7.249 10.279 1.00 96.19 102 VAL A O 1
ATOM 784 N N . VAL A 1 103 ? -12.091 6.979 12.459 1.00 95.75 103 VAL A N 1
ATOM 785 C CA . VAL A 1 103 ? -11.240 8.090 12.906 1.00 95.75 103 VAL A CA 1
ATOM 786 C C . VAL A 1 103 ? -9.770 7.763 12.649 1.00 95.75 103 VAL A C 1
ATOM 788 O O . VAL A 1 103 ? -9.066 8.588 12.063 1.00 95.75 103 VAL A O 1
ATOM 791 N N . ALA A 1 104 ? -9.323 6.551 12.988 1.00 96.00 104 ALA A N 1
ATOM 792 C CA . ALA A 1 104 ? -7.964 6.084 12.733 1.00 96.00 104 ALA A CA 1
ATOM 793 C C . ALA A 1 104 ? -7.628 6.120 11.235 1.00 96.00 104 ALA A C 1
ATOM 795 O O . ALA A 1 104 ? -6.624 6.716 10.843 1.00 96.00 104 ALA A O 1
ATOM 796 N N . SER A 1 105 ? -8.489 5.565 10.375 1.00 95.56 105 SER A N 1
ATOM 797 C CA . SER A 1 105 ? -8.255 5.534 8.926 1.00 95.56 105 SER A CA 1
ATOM 798 C C . SER A 1 105 ? -8.245 6.934 8.311 1.00 95.56 105 SER A C 1
ATOM 800 O O . SER A 1 105 ? -7.413 7.232 7.450 1.00 95.56 105 SER A O 1
ATOM 802 N N . SER A 1 106 ? -9.132 7.820 8.772 1.00 95.94 106 SER A N 1
ATOM 803 C CA . SER A 1 106 ? -9.206 9.209 8.317 1.00 95.94 106 SER A CA 1
ATOM 804 C C . SER A 1 106 ? -7.967 9.991 8.735 1.00 95.94 106 SER A C 1
ATOM 806 O O . SER A 1 106 ? -7.382 10.693 7.908 1.00 95.94 106 SER A O 1
ATOM 808 N N . ALA A 1 107 ? -7.527 9.830 9.985 1.00 96.12 107 ALA A N 1
ATOM 809 C CA . ALA A 1 107 ? -6.315 10.450 10.504 1.00 96.12 107 ALA A CA 1
ATOM 810 C C . ALA A 1 107 ? -5.080 9.978 9.726 1.00 96.12 107 ALA A C 1
ATOM 812 O O . ALA A 1 107 ? -4.302 10.808 9.252 1.00 96.12 107 ALA A O 1
ATOM 813 N N . THR A 1 108 ? -4.943 8.667 9.493 1.00 95.62 108 THR A N 1
ATOM 814 C CA . THR A 1 108 ? -3.849 8.115 8.681 1.00 95.62 108 THR A CA 1
ATOM 815 C C . THR A 1 108 ? -3.903 8.631 7.242 1.00 95.62 108 THR A C 1
ATOM 817 O O . THR A 1 108 ? -2.882 9.048 6.701 1.00 95.62 108 THR A O 1
ATOM 820 N N . ALA A 1 109 ? -5.080 8.681 6.610 1.00 95.00 109 ALA A N 1
ATOM 821 C CA . ALA A 1 109 ? -5.217 9.181 5.241 1.00 95.00 109 ALA A CA 1
ATOM 822 C C . ALA A 1 109 ? -4.875 10.675 5.125 1.00 95.00 109 ALA A C 1
ATOM 824 O O . ALA A 1 109 ? -4.239 11.092 4.152 1.00 95.00 109 ALA A O 1
ATOM 825 N N . ILE A 1 110 ? -5.265 11.484 6.114 1.00 95.56 110 ILE A N 1
ATOM 826 C CA . ILE A 1 110 ? -4.888 12.897 6.190 1.00 95.56 110 ILE A CA 1
ATOM 827 C C . ILE A 1 110 ? -3.373 13.010 6.339 1.00 95.56 110 ILE A C 1
ATOM 829 O O . ILE A 1 110 ? -2.757 13.681 5.510 1.00 95.56 110 ILE A O 1
ATOM 833 N N . PHE A 1 111 ? -2.783 12.303 7.303 1.00 95.56 111 PHE A N 1
ATOM 834 C CA . PHE A 1 111 ? -1.346 12.320 7.569 1.00 95.56 111 PHE A CA 1
ATOM 835 C C . PHE A 1 111 ? -0.521 11.924 6.339 1.00 95.56 111 PHE A C 1
ATOM 837 O O . PHE A 1 111 ? 0.371 12.655 5.916 1.00 95.56 111 PHE A O 1
ATOM 844 N N . VAL A 1 112 ? -0.855 10.805 5.692 1.00 93.31 112 VAL A N 1
ATOM 845 C CA . VAL A 1 112 ? -0.144 10.358 4.485 1.00 93.31 112 VAL A CA 1
ATOM 846 C C . VAL A 1 112 ? -0.303 11.373 3.351 1.00 93.31 112 VAL A C 1
ATOM 848 O O . VAL A 1 112 ? 0.657 11.631 2.622 1.00 93.31 112 VAL A O 1
ATOM 851 N N . SER A 1 113 ? -1.483 11.987 3.207 1.00 93.56 113 SER A N 1
ATOM 852 C CA . SER A 1 113 ? -1.728 12.977 2.152 1.00 93.56 113 SER A CA 1
ATOM 853 C C . SER A 1 113 ? -0.934 14.272 2.332 1.00 93.56 113 SER A C 1
ATOM 855 O O . SER A 1 113 ? -0.504 14.851 1.332 1.00 93.56 113 SER A O 1
ATOM 857 N N . THR A 1 114 ? -0.731 14.717 3.576 1.00 93.44 114 THR A N 1
ATOM 858 C CA . THR A 1 114 ? 0.028 15.934 3.890 1.00 93.44 114 THR A CA 1
ATOM 859 C C . THR A 1 114 ? 1.527 15.682 3.802 1.00 93.44 114 THR A C 1
ATOM 861 O O . THR A 1 114 ? 2.223 16.443 3.134 1.00 93.44 114 THR A O 1
ATOM 864 N N . VAL A 1 115 ? 2.017 14.581 4.381 1.00 93.38 115 VAL A N 1
ATOM 865 C CA . VAL A 1 115 ? 3.442 14.211 4.343 1.00 93.38 115 VAL A CA 1
ATOM 866 C C . VAL A 1 115 ? 3.916 13.950 2.916 1.00 93.38 115 VAL A C 1
ATOM 868 O O . VAL A 1 115 ? 5.005 14.374 2.541 1.00 93.38 115 VAL A O 1
ATOM 871 N N . SER A 1 116 ? 3.084 13.315 2.088 1.00 88.38 116 SER A N 1
ATOM 872 C CA . SER A 1 116 ? 3.428 13.034 0.686 1.00 88.38 116 SER A CA 1
ATOM 873 C C . SER A 1 116 ? 3.227 14.235 -0.248 1.00 88.38 116 SER A C 1
ATOM 875 O O . SER A 1 116 ? 3.372 14.074 -1.458 1.00 88.38 116 SER A O 1
ATOM 877 N N . GLN A 1 117 ? 2.850 15.409 0.280 1.00 92.19 117 GLN A N 1
ATOM 878 C CA . GLN A 1 117 ? 2.620 16.646 -0.481 1.00 92.19 117 GLN A CA 1
ATOM 879 C C . GLN A 1 117 ? 1.740 16.432 -1.727 1.00 92.19 117 GLN A C 1
ATOM 881 O O . GLN A 1 117 ? 2.035 16.908 -2.825 1.00 92.19 117 GLN A O 1
ATOM 886 N N . LEU A 1 118 ? 0.648 15.671 -1.578 1.00 90.31 118 LEU A N 1
ATOM 887 C CA . LEU A 1 118 ? -0.188 15.306 -2.719 1.00 90.31 118 LEU A CA 1
ATOM 888 C C . LEU A 1 118 ? -0.912 16.532 -3.306 1.00 90.31 118 LEU A C 1
ATOM 890 O O . LEU A 1 118 ? -1.458 17.346 -2.554 1.00 90.31 118 LEU A O 1
ATOM 894 N N . PRO A 1 119 ? -1.047 16.621 -4.646 1.00 93.88 119 PRO A N 1
ATOM 895 C CA . PRO A 1 119 ? -1.920 17.601 -5.284 1.00 93.88 119 PRO A CA 1
ATOM 896 C C . PRO A 1 119 ? -3.348 17.531 -4.729 1.00 93.88 119 PRO A C 1
ATOM 898 O O . PRO A 1 119 ? -3.841 16.450 -4.394 1.00 93.88 119 PRO A O 1
ATOM 901 N N . LYS A 1 120 ? -4.056 18.670 -4.687 1.00 92.31 120 LYS A N 1
ATOM 902 C CA . LYS A 1 120 ? -5.396 18.789 -4.068 1.00 92.31 120 LYS A CA 1
ATOM 903 C C . LYS A 1 120 ? -6.396 17.727 -4.561 1.00 92.31 120 LYS A C 1
ATOM 905 O O . LYS A 1 120 ? -7.195 17.221 -3.770 1.00 92.31 120 LYS A O 1
ATOM 910 N N . SER A 1 121 ? -6.348 17.368 -5.845 1.00 94.62 121 SER A N 1
ATOM 911 C CA . SER A 1 121 ? -7.195 16.330 -6.453 1.00 94.62 121 SER A CA 1
ATOM 912 C C . SER A 1 121 ? -6.878 14.926 -5.919 1.00 94.62 121 SER A C 1
ATOM 914 O O . SER A 1 121 ? -7.786 14.206 -5.495 1.00 94.62 121 SER A O 1
ATOM 916 N N . SER A 1 122 ? -5.597 14.558 -5.868 1.00 94.12 122 SER A N 1
ATOM 917 C CA . SER A 1 122 ? -5.119 13.281 -5.327 1.00 94.12 122 SER A CA 1
ATOM 918 C C . SER A 1 122 ? -5.349 13.176 -3.821 1.00 94.12 122 SER A C 1
ATOM 920 O O . SER A 1 122 ? -5.822 12.145 -3.349 1.00 94.12 122 SER A O 1
ATOM 922 N N . ALA A 1 123 ? -5.116 14.257 -3.073 1.00 93.69 123 ALA A N 1
ATOM 923 C CA . ALA A 1 123 ? -5.385 14.311 -1.638 1.00 93.69 123 ALA A CA 1
ATOM 924 C C . ALA A 1 123 ? -6.874 14.083 -1.330 1.00 93.69 123 ALA A C 1
ATOM 926 O O . ALA A 1 123 ? -7.213 13.305 -0.440 1.00 93.69 123 ALA A O 1
ATOM 927 N N . ARG A 1 124 ? -7.786 14.694 -2.104 1.00 95.06 124 ARG A N 1
ATOM 928 C CA . ARG A 1 124 ? -9.236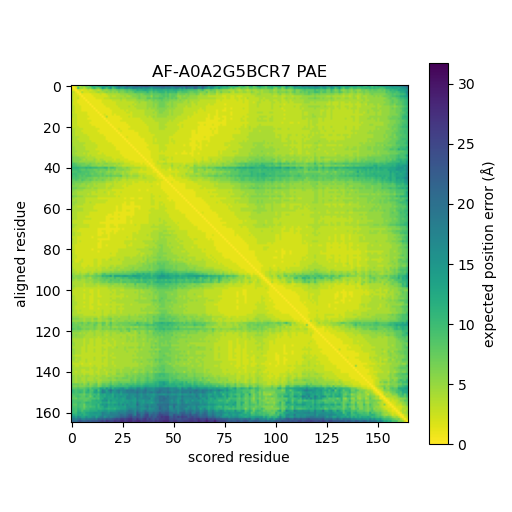 14.472 -1.955 1.00 95.06 124 ARG A CA 1
ATOM 929 C C . ARG A 1 124 ? -9.611 13.009 -2.199 1.00 95.06 124 ARG A C 1
ATOM 931 O O . ARG A 1 124 ? -10.424 12.463 -1.457 1.00 95.06 124 ARG A O 1
ATOM 938 N N . ARG A 1 125 ? -9.019 12.373 -3.213 1.00 94.81 125 ARG A N 1
ATOM 939 C CA . ARG A 1 125 ? -9.242 10.949 -3.505 1.00 94.81 125 ARG A CA 1
ATOM 940 C C . ARG A 1 125 ? -8.713 10.056 -2.383 1.00 94.81 125 ARG A C 1
ATOM 942 O O . ARG A 1 125 ? -9.438 9.169 -1.951 1.00 94.81 125 ARG A O 1
ATOM 949 N N . ALA A 1 126 ? -7.510 10.330 -1.879 1.00 93.75 126 ALA A N 1
ATOM 950 C CA . ALA A 1 126 ? -6.901 9.579 -0.782 1.00 93.75 126 ALA A CA 1
ATOM 951 C C . ALA A 1 126 ? -7.741 9.651 0.502 1.00 93.75 126 ALA A C 1
ATOM 953 O O . ALA A 1 126 ? -8.020 8.623 1.107 1.00 93.75 126 ALA A O 1
ATOM 954 N N . ARG A 1 127 ? -8.228 10.843 0.874 1.00 95.12 127 ARG A N 1
ATOM 955 C CA . ARG A 1 127 ? -9.104 11.011 2.048 1.00 95.12 127 ARG A CA 1
ATOM 956 C C . ARG A 1 127 ? -10.433 10.271 1.898 1.00 95.12 127 ARG A C 1
ATOM 958 O O . ARG A 1 127 ? -10.861 9.605 2.831 1.00 95.12 127 ARG A O 1
ATOM 965 N N . ARG A 1 128 ? -11.068 10.340 0.719 1.00 96.00 128 ARG A N 1
ATOM 966 C CA . ARG A 1 128 ? -12.302 9.582 0.433 1.00 96.00 128 ARG A CA 1
ATOM 967 C C . ARG A 1 128 ? -12.073 8.074 0.495 1.00 96.00 128 ARG A C 1
ATOM 969 O O . ARG A 1 128 ? -12.905 7.366 1.046 1.00 96.00 128 ARG A O 1
ATOM 976 N N . ALA A 1 129 ? -10.948 7.602 -0.037 1.00 93.88 129 ALA A N 1
ATOM 977 C CA . ALA A 1 129 ? -10.568 6.198 0.055 1.00 93.88 129 ALA A CA 1
ATOM 978 C C . ALA A 1 129 ? -10.332 5.777 1.513 1.00 93.88 129 ALA A C 1
ATOM 980 O O . ALA A 1 129 ? -10.844 4.745 1.919 1.00 93.88 129 ALA A O 1
ATOM 981 N N . GLY A 1 130 ? -9.643 6.594 2.316 1.00 94.12 130 GLY A N 1
ATOM 982 C CA . GLY A 1 130 ? -9.434 6.335 3.745 1.00 94.12 130 GLY A CA 1
ATOM 983 C C . GLY A 1 130 ? -10.738 6.238 4.540 1.00 94.12 130 GLY A C 1
ATOM 984 O O . GLY A 1 130 ? -10.902 5.314 5.334 1.00 94.12 130 GLY A O 1
ATOM 985 N N . LEU A 1 131 ? -11.696 7.132 4.272 1.00 96.06 131 LEU A N 1
ATOM 986 C CA . LEU A 1 131 ? -13.040 7.077 4.860 1.00 96.06 131 LEU A CA 1
ATOM 987 C C . LEU A 1 131 ? -13.789 5.802 4.454 1.00 96.06 131 LEU A C 1
ATOM 989 O O . LEU A 1 131 ? -14.312 5.098 5.312 1.00 96.06 131 LEU A O 1
ATOM 993 N N . ALA A 1 132 ? -13.809 5.484 3.157 1.00 96.31 132 ALA A N 1
ATOM 994 C CA . ALA A 1 132 ? -14.475 4.286 2.651 1.00 96.31 132 ALA A CA 1
ATOM 995 C C . ALA A 1 132 ? -13.857 3.004 3.229 1.00 96.31 132 ALA A C 1
ATOM 997 O O . ALA A 1 132 ? -14.580 2.113 3.658 1.00 96.31 132 ALA A O 1
ATOM 998 N N . VAL A 1 133 ? -12.525 2.930 3.295 1.00 94.50 133 VAL A N 1
ATOM 999 C CA . VAL A 1 133 ? -11.808 1.799 3.897 1.00 94.50 133 VAL A CA 1
ATOM 1000 C C . VAL A 1 133 ? -12.120 1.689 5.386 1.00 94.50 133 VAL A C 1
ATOM 1002 O O . VAL A 1 133 ? -12.413 0.593 5.844 1.00 94.50 133 VAL A O 1
ATOM 1005 N N . GLY A 1 134 ? -12.120 2.799 6.128 1.00 94.62 134 GLY A N 1
ATOM 1006 C CA . GLY A 1 134 ? -12.468 2.799 7.552 1.00 94.62 134 GLY A CA 1
ATOM 1007 C C . GLY A 1 13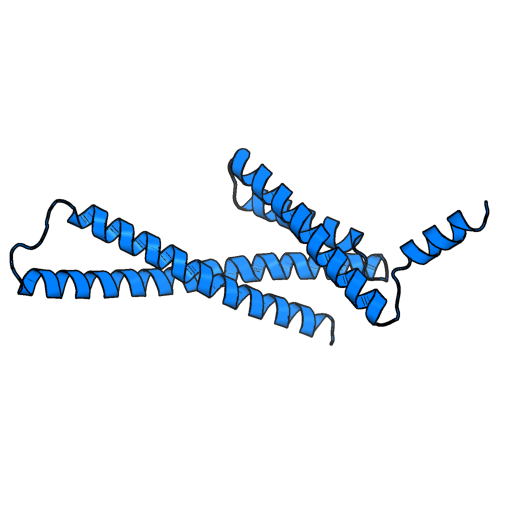4 ? -13.872 2.268 7.813 1.00 94.62 134 GLY A C 1
ATOM 1008 O O . GLY A 1 134 ? -14.054 1.424 8.683 1.00 94.62 134 GLY A O 1
ATOM 1009 N N . LEU A 1 135 ? -14.848 2.699 7.008 1.00 96.12 135 LEU A N 1
ATOM 1010 C CA . LEU A 1 135 ? -16.226 2.215 7.107 1.00 96.12 135 LEU A CA 1
ATOM 1011 C C . LEU A 1 135 ? -16.331 0.723 6.786 1.00 96.12 135 LEU A C 1
ATOM 1013 O O . LEU A 1 135 ? -16.981 -0.009 7.522 1.00 96.12 135 LEU A O 1
ATOM 1017 N N . LEU A 1 136 ? -15.683 0.260 5.715 1.00 95.62 136 LEU A N 1
ATOM 1018 C CA . LEU A 1 136 ? -15.725 -1.150 5.321 1.00 95.62 136 LEU A CA 1
ATOM 1019 C C . LEU A 1 136 ? -15.038 -2.054 6.349 1.00 95.62 136 LEU A C 1
ATOM 1021 O O . LEU A 1 136 ? -15.581 -3.095 6.708 1.00 95.62 136 LEU A O 1
ATOM 1025 N N . VAL A 1 137 ? -13.855 -1.659 6.824 1.00 93.75 137 VAL A N 1
ATOM 1026 C CA . VAL A 1 137 ? -13.085 -2.434 7.804 1.00 93.75 137 VAL A CA 1
ATOM 1027 C C . VAL A 1 137 ? -13.787 -2.433 9.155 1.00 93.75 137 VAL A C 1
ATOM 1029 O O . VAL A 1 137 ? -13.968 -3.503 9.726 1.00 93.75 137 VAL A O 1
ATOM 1032 N N . GLY A 1 138 ? -14.238 -1.275 9.640 1.00 93.19 138 GLY A N 1
ATOM 1033 C CA . GLY A 1 138 ? -14.939 -1.191 10.918 1.00 93.19 138 GLY A CA 1
ATOM 1034 C C . GLY A 1 138 ? -16.288 -1.916 10.889 1.00 93.19 138 GLY A C 1
ATOM 1035 O O . GLY A 1 138 ? -16.610 -2.641 11.823 1.00 93.19 138 GLY A O 1
ATOM 1036 N N . ALA A 1 139 ? -17.035 -1.854 9.779 1.00 93.12 139 ALA A N 1
ATOM 1037 C CA . ALA A 1 139 ? -18.249 -2.659 9.620 1.00 93.12 139 ALA A CA 1
ATOM 1038 C C . ALA A 1 139 ? -17.942 -4.165 9.620 1.00 93.12 139 ALA A C 1
ATOM 1040 O O . ALA A 1 139 ? -18.671 -4.948 10.227 1.00 93.12 139 ALA A O 1
ATOM 1041 N N . ALA A 1 140 ? -16.852 -4.589 8.972 1.00 92.88 140 ALA A N 1
ATOM 1042 C CA . ALA A 1 140 ? -16.426 -5.986 8.994 1.00 92.88 140 ALA A CA 1
ATOM 1043 C C . ALA A 1 140 ? -15.995 -6.443 10.401 1.00 92.88 140 ALA A C 1
ATOM 1045 O O . ALA A 1 140 ? -16.315 -7.566 10.794 1.00 92.88 140 ALA A O 1
ATOM 1046 N N . GLN A 1 141 ? -15.312 -5.584 11.165 1.00 90.69 141 GLN A N 1
ATOM 1047 C CA . GLN A 1 141 ? -14.947 -5.842 12.561 1.00 90.69 141 GLN A CA 1
ATOM 1048 C C . GLN A 1 141 ? -16.192 -5.969 13.445 1.00 90.69 141 GLN A C 1
ATOM 1050 O O . GLN A 1 141 ? -16.307 -6.946 14.180 1.00 90.69 141 GLN A O 1
ATOM 1055 N N . ASP A 1 142 ? -17.163 -5.064 13.321 1.00 90.12 142 ASP A N 1
ATOM 1056 C CA . ASP A 1 142 ? -18.403 -5.107 14.103 1.00 90.12 142 ASP A CA 1
ATOM 1057 C C . ASP A 1 142 ? -19.250 -6.347 13.774 1.00 90.12 142 ASP A C 1
ATOM 1059 O O . ASP A 1 142 ? -19.783 -6.995 14.677 1.00 90.12 142 ASP A O 1
ATOM 1063 N N . LEU A 1 143 ? -19.318 -6.748 12.499 1.00 90.06 143 LEU A N 1
ATOM 1064 C CA . LEU A 1 143 ? -19.962 -8.001 12.087 1.00 90.06 143 LEU A CA 1
ATOM 1065 C C . LEU A 1 143 ? -19.255 -9.232 12.671 1.00 90.06 143 LEU A C 1
ATOM 1067 O O . LEU A 1 143 ? -19.916 -10.201 13.052 1.00 90.06 143 LEU A O 1
ATOM 1071 N N . ALA A 1 144 ? -17.922 -9.213 12.742 1.00 88.81 144 ALA A N 1
ATOM 1072 C CA . ALA A 1 144 ? -17.152 -10.283 13.366 1.00 88.81 144 ALA A CA 1
ATOM 1073 C C . ALA A 1 144 ? -17.397 -10.338 14.884 1.00 88.81 144 ALA A C 1
ATOM 1075 O O . ALA A 1 144 ? -17.630 -11.422 15.419 1.00 88.81 144 ALA A O 1
ATOM 1076 N N . SER A 1 145 ? -17.431 -9.184 15.557 1.00 86.12 145 SER A N 1
ATOM 1077 C CA . SER A 1 145 ? -17.747 -9.058 16.988 1.00 86.12 145 SER A CA 1
ATOM 1078 C C . SER A 1 145 ? -19.164 -9.537 17.308 1.00 86.12 145 SER A C 1
ATOM 1080 O O . SER A 1 145 ? -19.369 -10.259 18.285 1.00 86.12 145 SER A O 1
ATOM 1082 N N . TRP A 1 146 ? -20.135 -9.231 16.441 1.00 85.69 146 TRP A N 1
ATOM 1083 C CA . TRP A 1 146 ? -21.503 -9.735 16.570 1.00 85.69 146 TRP A CA 1
ATOM 1084 C C . TRP A 1 146 ? -21.537 -11.264 16.476 1.00 85.69 146 TRP A C 1
ATOM 1086 O O . TRP A 1 146 ? -22.086 -11.921 17.359 1.00 85.69 146 TRP A O 1
ATOM 1096 N N . LYS A 1 147 ? -20.890 -11.859 15.466 1.00 89.62 147 LYS A N 1
ATOM 1097 C CA . LYS A 1 147 ? -20.802 -13.327 15.352 1.00 89.62 147 LYS A CA 1
ATOM 1098 C C . LYS A 1 147 ? -20.099 -13.978 16.547 1.00 89.62 147 LYS A C 1
ATOM 1100 O O . LYS A 1 147 ? -20.431 -15.106 16.889 1.00 89.62 147 LYS A O 1
ATOM 1105 N N . ALA A 1 148 ? -19.164 -13.274 17.181 1.00 86.12 148 ALA A N 1
ATOM 1106 C CA . ALA A 1 148 ? -18.473 -13.727 18.385 1.00 86.12 148 ALA A CA 1
ATOM 1107 C C . ALA A 1 148 ? -19.308 -13.596 19.678 1.00 86.12 148 ALA A C 1
ATOM 1109 O O . ALA A 1 148 ? -18.851 -14.024 20.733 1.00 86.12 148 ALA A O 1
ATOM 1110 N N . GLY A 1 149 ? -20.519 -13.029 19.615 1.00 83.62 149 GLY A N 1
ATOM 1111 C CA . GLY A 1 149 ? -21.418 -12.885 20.766 1.00 83.62 149 GLY A CA 1
ATOM 1112 C C . GLY A 1 149 ? -21.165 -11.646 21.632 1.00 83.62 149 GLY A C 1
ATOM 1113 O O . GLY A 1 149 ? -21.836 -11.476 22.648 1.00 83.62 149 GLY A O 1
ATOM 1114 N N . SER A 1 150 ? -20.259 -10.758 21.215 1.00 79.69 150 SER A N 1
ATOM 1115 C CA . SER A 1 150 ? -19.922 -9.513 21.915 1.00 79.69 150 SER A CA 1
ATOM 1116 C C . SER A 1 150 ? -20.366 -8.310 21.077 1.00 79.69 150 SER A C 1
ATOM 1118 O O . SER A 1 150 ? -19.546 -7.732 20.359 1.00 79.69 150 SER A O 1
ATOM 1120 N N . PRO A 1 151 ? -21.663 -7.940 21.096 1.00 78.75 151 PRO A N 1
ATOM 1121 C CA . PRO A 1 151 ? -22.144 -6.808 20.319 1.00 78.75 151 PRO A CA 1
ATOM 1122 C C . PRO A 1 151 ? -21.522 -5.498 20.836 1.00 78.75 151 PRO A C 1
ATOM 1124 O O . PRO A 1 151 ? -21.450 -5.310 22.056 1.00 78.75 151 PRO A O 1
ATOM 1127 N N . PRO A 1 152 ? -21.121 -4.580 19.937 1.00 80.19 152 PRO A N 1
ATOM 1128 C CA . PRO A 1 152 ? -20.599 -3.268 20.315 1.00 80.19 152 PRO A CA 1
ATOM 1129 C C . PRO A 1 152 ? -21.548 -2.492 21.243 1.00 80.19 152 PRO A C 1
ATOM 1131 O O . PRO A 1 152 ? -22.768 -2.530 21.057 1.00 80.19 152 PRO A O 1
ATOM 1134 N N . SER A 1 153 ? -21.006 -1.740 22.210 1.00 76.19 153 SER A N 1
ATOM 1135 C CA . SER A 1 153 ? -21.796 -1.010 23.220 1.00 76.19 153 SER A CA 1
ATOM 1136 C C . SER A 1 153 ? -22.855 -0.061 22.636 1.00 76.19 153 SER A C 1
ATOM 1138 O O . SER A 1 153 ? -23.959 0.045 23.177 1.00 76.19 153 SER A O 1
ATOM 1140 N N . TYR A 1 154 ? -22.609 0.542 21.468 1.00 79.19 154 TYR A N 1
ATOM 1141 C CA . TYR A 1 154 ? -23.586 1.431 20.831 1.00 79.19 154 TYR A CA 1
ATOM 1142 C C . TYR A 1 154 ? -24.912 0.728 20.477 1.00 79.19 154 TYR A C 1
ATOM 1144 O O . TYR A 1 154 ? -25.966 1.357 20.534 1.00 79.19 154 TYR A O 1
ATOM 1152 N N . PHE A 1 155 ? -24.910 -0.581 20.189 1.00 77.12 155 PHE A N 1
ATOM 1153 C CA . PHE A 1 155 ? -26.153 -1.328 19.966 1.00 77.12 155 PHE A CA 1
ATOM 1154 C C . PHE A 1 155 ? -26.995 -1.448 21.238 1.00 77.12 155 PHE A C 1
ATOM 1156 O O . PHE A 1 155 ? -28.224 -1.434 21.154 1.00 77.12 155 PHE A O 1
ATOM 1163 N N . LYS A 1 156 ? -26.357 -1.546 22.412 1.00 75.31 156 LYS A N 1
ATOM 1164 C CA . LYS A 1 156 ? -27.064 -1.569 23.701 1.00 75.31 156 LYS A CA 1
ATOM 1165 C C . LYS A 1 156 ? -27.722 -0.220 23.971 1.00 75.31 156 LYS A C 1
ATOM 1167 O O . LYS A 1 156 ? -28.915 -0.188 24.240 1.00 75.31 156 LYS A O 1
ATOM 1172 N N . SER A 1 157 ? -26.992 0.876 23.760 1.00 76.56 157 SER A N 1
ATOM 1173 C CA . SER A 1 157 ? -27.527 2.236 23.908 1.00 76.56 157 SER A CA 1
ATOM 1174 C C . SER A 1 157 ? -28.698 2.517 22.951 1.00 76.56 157 SER A C 1
ATOM 1176 O O . SER A 1 157 ? -29.727 3.044 23.372 1.00 76.56 157 SER A O 1
ATOM 1178 N N . ILE A 1 158 ? -28.600 2.089 21.684 1.00 81.06 158 ILE A N 1
ATOM 1179 C CA . ILE A 1 158 ? -29.705 2.203 20.714 1.00 81.06 158 ILE A CA 1
ATOM 1180 C C . ILE A 1 158 ? -30.913 1.374 21.162 1.00 81.06 158 ILE A C 1
ATOM 1182 O O . ILE A 1 158 ? -32.042 1.856 21.094 1.00 81.06 158 ILE A O 1
ATOM 1186 N N . ARG A 1 159 ? -30.696 0.141 21.635 1.00 79.44 159 ARG A N 1
ATOM 1187 C CA . ARG A 1 159 ? -31.772 -0.722 22.137 1.00 79.44 159 ARG A CA 1
ATOM 1188 C C . ARG A 1 159 ? -32.465 -0.097 23.347 1.00 79.44 159 ARG A C 1
ATOM 1190 O O . ARG A 1 159 ? -33.686 -0.056 23.375 1.00 79.44 159 ARG A O 1
ATOM 1197 N N . GLU A 1 160 ? -31.715 0.410 24.316 1.00 81.19 160 GLU A N 1
ATOM 1198 C CA . GLU A 1 160 ? -32.270 1.048 25.515 1.00 81.19 160 GLU A CA 1
ATOM 1199 C C . GLU A 1 160 ? -33.095 2.295 25.168 1.00 81.19 160 GLU A C 1
ATOM 1201 O O . GLU A 1 160 ? -34.196 2.463 25.685 1.00 81.19 160 GLU A O 1
ATOM 1206 N N . HIS A 1 161 ? -32.622 3.123 24.232 1.00 82.31 161 HIS A N 1
ATOM 1207 C CA . HIS A 1 161 ? -33.334 4.333 23.815 1.00 82.31 161 HIS A CA 1
ATOM 1208 C C . HIS A 1 161 ? -34.593 4.047 22.976 1.00 82.31 161 HIS A C 1
ATOM 1210 O O . HIS A 1 161 ? -35.541 4.828 23.001 1.00 82.31 161 HIS A O 1
ATOM 1216 N N . LEU A 1 162 ? -34.617 2.932 22.237 1.00 80.44 162 LEU A N 1
ATOM 1217 C CA . LEU A 1 162 ? -35.765 2.522 21.422 1.00 80.44 162 LEU A CA 1
ATOM 1218 C C . LEU A 1 162 ? -36.892 1.889 22.258 1.00 80.44 162 LEU A C 1
ATOM 1220 O O . LEU A 1 162 ? -38.044 1.964 21.852 1.00 80.44 162 LEU A O 1
ATOM 1224 N N . TRP A 1 163 ? -36.566 1.272 23.400 1.00 69.88 163 TRP A N 1
ATOM 1225 C CA . TRP A 1 163 ? -37.528 0.587 24.280 1.00 69.88 163 TRP A CA 1
ATOM 1226 C C . TRP A 1 163 ? -38.106 1.470 25.400 1.00 69.88 163 TRP A C 1
ATOM 1228 O O . TRP A 1 163 ? -39.068 1.065 26.044 1.00 69.88 163 TRP A O 1
ATOM 1238 N N . TYR A 1 164 ? -37.539 2.656 25.647 1.00 62.03 164 TYR A N 1
ATOM 1239 C CA . TYR A 1 164 ? -38.058 3.634 26.621 1.00 62.03 164 TYR A CA 1
ATOM 1240 C C . TYR A 1 164 ? -39.016 4.676 26.000 1.00 62.03 164 TYR A C 1
ATOM 1242 O O . TYR A 1 164 ? -39.310 5.702 26.616 1.00 62.03 164 TYR A O 1
ATOM 1250 N N . LYS A 1 165 ? -39.496 4.408 24.780 1.00 51.75 165 LYS A N 1
ATOM 1251 C CA . LYS A 1 165 ? -40.611 5.085 24.105 1.00 51.75 165 LYS A CA 1
ATOM 1252 C C . LYS A 1 165 ? -41.754 4.101 23.913 1.00 51.75 165 LYS A C 1
ATOM 1254 O O . LYS A 1 165 ? -42.909 4.566 23.991 1.00 51.75 165 LYS A O 1
#

Organism: Coemansia reversa (strain ATCC 12441 / NRRL 1564) (NCBI:txid763665)

Sequence (165 aa):
MSVGDRMVTMTLVSGGCGAVLGGYLGAQQASRQYLAERAHRLPKTVEGWFFYHKWKNYRVTMGSVRGAFHYAPRLAGCVLMFAAAEALLDRVVGEPQIANTVVASSATAIFVSTVSQLPKSSARRARRAGLAVGLLVGAAQDLASWKAGSPPSYFKSIREHLWYK

Solvent-accessible surface area (backbone atoms only — not comparable to full-atom values): 8292 Å² total; per-residue (Å²): 129,55,74,66,58,51,45,52,51,52,22,52,54,38,20,51,53,21,21,54,54,20,16,54,53,22,23,52,52,36,44,51,49,53,47,63,76,34,69,88,64,72,65,90,46,75,69,46,49,52,53,50,53,54,55,49,50,55,48,20,51,52,25,15,55,54,21,14,68,58,30,11,60,55,42,14,50,54,46,40,51,27,48,50,44,29,56,49,44,27,63,74,70,71,52,79,50,41,68,42,34,28,51,20,28,35,51,44,26,47,50,51,31,59,75,65,67,45,56,73,70,59,31,53,52,44,36,53,49,21,40,52,48,12,49,54,52,16,51,51,50,50,53,51,31,43,76,71,72,54,65,52,69,69,60,55,55,53,50,55,64,64,71,79,112

Mean predicted aligned error: 5.2 Å

Secondary structure (DSSP, 8-state):
--HHHHHHHHHHHHHHHHHHHHHHHHHHHHHHHHHHHHTT----SHHHHHHHHHHHHHHHHHHHHHHHHHHHHHHHHHHHHHHHHHHHHHHHHSS--HHHHHHHHHHHHHHHHHHTT--HHHHHHHHHHHHHHHHHHHHHHHHHHHHTT---HHHHHHHHHHH--

Radius of gyration: 23.06 Å; Cα contacts (8 Å, |Δi|>4): 158; chains: 1; bounding box: 60×32×65 Å

Nearest PDB structures (foldseek):
  8scx-assembly1_A  TM=7.068E-01  e=6.791E-02  S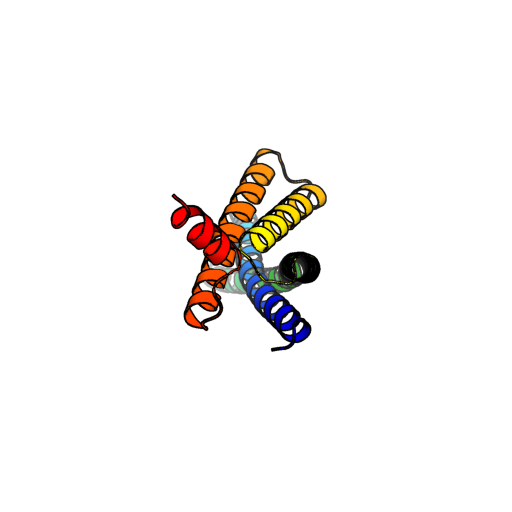accharomyces cerevisiae
  8scx-assembly1_B  TM=6.022E-01  e=3.387E-02  Saccharomyces cerevisiae
  8bef-assembly1_Y  TM=4.929E-01  e=1.361E-01  Arabidopsis thaliana
  8e73-assembly1_AK  TM=5.500E-01  e=3.865E-01  Vigna radiata

Foldseek 3Di:
DPLVVVLVVQLQVQLVVQLQVQLVVQLVVQLVVLCVVCVPPDDPDPVSVVVSVVVSVVSSNVSSNVRSVVRSNVRSVLSSQLSVQLVVQCVVVVHQALVSLLVSLLVSLQVCCVVVVDDPVVSVVSNVVSNVCSNVVRVVVQVVCVVVVNHDPVVVVVVVVVVVD